Protein AF-A0A814HDS9-F1 (afdb_monomer_lite)

Structure (mmCIF, N/CA/C/O backbone):
data_AF-A0A814HDS9-F1
#
_entry.id   AF-A0A814HDS9-F1
#
loop_
_atom_site.group_PDB
_atom_site.id
_atom_site.type_symbol
_atom_site.label_atom_id
_atom_site.label_alt_id
_atom_site.label_comp_id
_atom_site.label_asym_id
_atom_site.label_entity_id
_atom_site.label_seq_id
_atom_site.pdbx_PDB_ins_code
_atom_site.Cartn_x
_atom_site.Cartn_y
_atom_site.Cartn_z
_atom_site.occupancy
_atom_site.B_iso_or_equiv
_atom_site.auth_seq_id
_atom_site.auth_comp_id
_atom_site.auth_asym_id
_atom_site.auth_atom_id
_atom_site.pdbx_PDB_model_num
ATOM 1 N N . MET A 1 1 ? -9.273 -27.704 -20.360 1.00 44.34 1 MET A N 1
ATOM 2 C CA . MET A 1 1 ? -7.803 -27.557 -20.285 1.00 44.34 1 MET A CA 1
ATOM 3 C C . MET A 1 1 ? -7.440 -26.328 -21.110 1.00 44.34 1 MET A C 1
ATOM 5 O O . MET A 1 1 ? -7.537 -26.384 -22.327 1.00 44.34 1 MET A O 1
ATOM 9 N N . TYR A 1 2 ? -7.191 -25.182 -20.474 1.00 51.19 2 TYR A N 1
ATOM 10 C CA . TYR A 1 2 ? -6.949 -23.928 -21.195 1.00 51.19 2 TYR A CA 1
ATOM 11 C C . TYR A 1 2 ? -5.544 -23.952 -21.805 1.00 51.19 2 TYR A C 1
ATOM 13 O O . TYR A 1 2 ? -4.547 -23.904 -21.086 1.00 51.19 2 TYR A O 1
ATOM 21 N N . TYR A 1 3 ? -5.458 -24.063 -23.131 1.00 59.00 3 TYR A N 1
ATOM 22 C CA . TYR A 1 3 ? -4.209 -23.853 -23.853 1.00 59.00 3 TYR A CA 1
ATOM 23 C C . TYR A 1 3 ? -3.843 -22.369 -23.754 1.00 59.00 3 TYR A C 1
ATOM 25 O O . TYR A 1 3 ? -4.513 -21.526 -24.340 1.00 59.00 3 TYR A O 1
ATOM 33 N N . CYS A 1 4 ? -2.784 -22.044 -23.009 1.00 61.44 4 CYS A N 1
ATOM 34 C CA . CYS A 1 4 ? -2.200 -20.704 -23.039 1.00 61.44 4 CYS A CA 1
ATOM 35 C C . CYS A 1 4 ? -1.639 -20.462 -24.444 1.00 61.44 4 CYS A C 1
ATOM 37 O O . CYS A 1 4 ? -0.735 -21.181 -24.891 1.00 61.44 4 CYS A O 1
ATOM 39 N N . HIS A 1 5 ? -2.193 -19.481 -25.157 1.00 74.50 5 HIS A N 1
ATOM 40 C CA . HIS A 1 5 ? -1.847 -19.245 -26.553 1.00 74.50 5 HIS A CA 1
ATOM 41 C C . HIS A 1 5 ? -0.344 -18.899 -26.644 1.00 74.50 5 HIS A C 1
ATOM 43 O O . HIS A 1 5 ? 0.157 -18.124 -25.826 1.00 74.50 5 HIS A O 1
ATOM 49 N N . PRO A 1 6 ? 0.427 -19.393 -27.632 1.00 72.31 6 PRO A N 1
ATOM 50 C CA . PRO A 1 6 ? 1.874 -19.135 -27.705 1.00 72.31 6 PRO A CA 1
ATOM 51 C C . PRO A 1 6 ? 2.254 -17.642 -27.684 1.00 72.31 6 PRO A C 1
ATOM 53 O O . PRO A 1 6 ? 3.314 -17.261 -27.179 1.00 72.31 6 PRO A O 1
ATOM 56 N N . LEU A 1 7 ? 1.365 -16.786 -28.198 1.00 72.88 7 LEU A N 1
ATOM 57 C CA . LEU A 1 7 ? 1.486 -15.329 -28.147 1.00 72.88 7 LEU A CA 1
ATOM 58 C C . LEU A 1 7 ? 1.320 -14.777 -26.723 1.00 72.88 7 LEU A C 1
ATOM 60 O O . LEU A 1 7 ? 2.053 -13.867 -26.342 1.00 72.88 7 LEU A O 1
ATOM 64 N N . GLU A 1 8 ? 0.424 -15.339 -25.915 1.00 82.44 8 GLU A N 1
ATOM 65 C CA . GLU A 1 8 ? 0.258 -14.980 -24.502 1.00 82.44 8 GLU A CA 1
ATOM 66 C C . GLU A 1 8 ? 1.485 -15.382 -23.685 1.00 82.44 8 GLU A C 1
ATOM 68 O O . GLU A 1 8 ? 1.982 -14.578 -22.897 1.00 82.44 8 GLU A O 1
ATOM 73 N N . ARG A 1 9 ? 2.060 -16.564 -23.948 1.00 86.75 9 ARG A N 1
ATOM 74 C CA . ARG A 1 9 ? 3.300 -17.013 -23.293 1.00 86.75 9 ARG A CA 1
ATOM 75 C C . ARG A 1 9 ? 4.469 -16.067 -23.565 1.00 86.75 9 ARG A C 1
ATOM 77 O O . ARG A 1 9 ? 5.210 -15.718 -22.644 1.00 86.75 9 ARG A O 1
ATOM 84 N N . LYS A 1 10 ? 4.640 -15.637 -24.822 1.00 91.12 10 LYS A N 1
ATOM 85 C CA . LYS A 1 10 ? 5.673 -14.656 -25.201 1.00 91.12 10 LYS A CA 1
ATOM 86 C C . LYS A 1 10 ? 5.415 -13.298 -24.542 1.00 91.12 10 LYS A C 1
ATOM 88 O O . LYS A 1 10 ? 6.341 -12.738 -23.961 1.00 91.12 10 LYS A O 1
ATOM 93 N N . LYS A 1 11 ? 4.170 -12.804 -24.560 1.00 92.00 11 LYS A N 1
ATOM 94 C CA . LYS A 1 11 ? 3.776 -11.549 -23.890 1.00 92.00 11 LYS A CA 1
ATOM 95 C C . LYS A 1 11 ? 4.070 -11.593 -22.386 1.00 92.00 11 LYS A C 1
ATOM 97 O O . LYS A 1 11 ? 4.716 -10.682 -21.873 1.00 92.00 11 LYS A O 1
ATOM 102 N N . TRP A 1 12 ? 3.662 -12.659 -21.696 1.00 91.19 12 TRP A N 1
ATOM 103 C CA . TRP A 1 12 ? 3.919 -12.855 -20.268 1.00 91.19 12 TRP A CA 1
ATOM 104 C C . TRP A 1 12 ? 5.416 -12.899 -19.960 1.00 91.19 12 TRP A C 1
ATOM 106 O O . TRP A 1 12 ? 5.882 -12.162 -19.094 1.00 91.19 12 TRP A O 1
ATOM 116 N N . LYS A 1 13 ? 6.187 -13.699 -20.711 1.00 92.38 13 LYS A N 1
ATOM 117 C CA . LYS A 1 13 ? 7.635 -13.834 -20.501 1.00 92.38 13 LYS A CA 1
ATOM 118 C C . LYS A 1 13 ? 8.353 -12.492 -20.660 1.00 92.38 13 LYS A C 1
ATOM 120 O O . LYS A 1 13 ? 9.192 -12.151 -19.830 1.00 92.38 13 LYS A O 1
ATOM 125 N N . THR A 1 14 ? 8.004 -11.720 -21.691 1.00 94.44 14 THR A N 1
ATOM 126 C CA . THR A 1 14 ? 8.588 -10.393 -21.928 1.00 94.44 14 THR A CA 1
ATOM 127 C C . THR A 1 14 ? 8.243 -9.416 -20.807 1.00 94.44 14 THR A C 1
ATOM 129 O O . THR A 1 14 ? 9.150 -8.783 -20.273 1.00 94.44 14 THR A O 1
ATOM 132 N N . ARG A 1 15 ? 6.967 -9.326 -20.405 1.00 92.88 15 ARG A N 1
ATOM 133 C CA . ARG A 1 15 ? 6.529 -8.432 -19.318 1.00 92.88 15 ARG A CA 1
ATOM 134 C C . ARG A 1 15 ? 7.177 -8.800 -17.986 1.00 92.88 15 ARG A C 1
ATOM 136 O O . ARG A 1 15 ? 7.724 -7.934 -17.315 1.00 92.88 15 ARG A O 1
ATOM 143 N N . ARG A 1 16 ? 7.192 -10.089 -17.631 1.00 91.38 16 ARG A N 1
ATOM 144 C CA . ARG A 1 16 ? 7.790 -10.564 -16.377 1.00 91.38 16 ARG A CA 1
ATOM 145 C C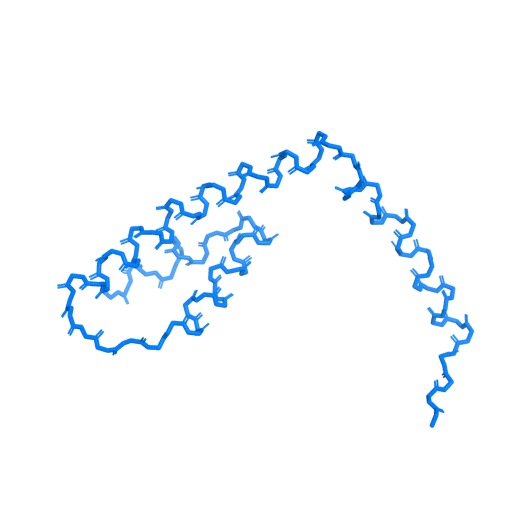 . ARG A 1 16 ? 9.281 -10.251 -16.315 1.00 91.38 16 ARG A C 1
ATOM 147 O O . ARG A 1 16 ? 9.737 -9.761 -15.295 1.00 91.38 16 ARG A O 1
ATOM 154 N N . ARG A 1 17 ? 10.017 -10.430 -17.419 1.00 91.62 17 ARG A N 1
ATOM 155 C CA . ARG A 1 17 ? 11.442 -10.067 -17.487 1.00 91.62 17 ARG A CA 1
ATOM 156 C C . ARG A 1 17 ? 11.697 -8.584 -17.184 1.00 91.62 17 ARG A C 1
ATOM 158 O O . ARG A 1 17 ? 12.725 -8.278 -16.600 1.00 91.62 17 ARG A O 1
ATOM 165 N N . ILE A 1 18 ? 10.788 -7.691 -17.580 1.00 90.12 18 ILE A N 1
ATOM 166 C CA . ILE A 1 18 ? 10.898 -6.245 -17.320 1.00 90.12 18 ILE A CA 1
ATOM 167 C C . ILE A 1 18 ? 10.555 -5.915 -15.861 1.00 90.12 18 ILE A C 1
ATOM 169 O O . ILE A 1 18 ? 11.203 -5.065 -15.268 1.00 90.12 18 ILE A O 1
ATOM 173 N N . ILE A 1 19 ? 9.562 -6.596 -15.282 1.00 86.94 19 ILE A N 1
ATOM 174 C CA . ILE A 1 19 ? 9.052 -6.313 -13.930 1.00 86.94 19 ILE A CA 1
ATOM 175 C C . ILE A 1 19 ? 9.936 -6.931 -12.834 1.00 86.94 19 ILE A C 1
ATOM 177 O O . ILE A 1 19 ? 10.149 -6.324 -11.791 1.00 86.94 19 ILE A O 1
ATOM 181 N N . THR A 1 20 ? 10.462 -8.142 -13.047 1.00 85.69 20 THR A N 1
ATOM 182 C CA . THR A 1 20 ? 11.206 -8.906 -12.029 1.00 85.69 20 THR A CA 1
ATOM 183 C C . THR A 1 20 ? 12.387 -8.160 -11.384 1.00 85.69 20 THR A C 1
ATOM 185 O O . THR A 1 20 ? 12.530 -8.298 -10.170 1.00 85.69 20 THR A O 1
ATOM 188 N N . PRO A 1 21 ? 13.204 -7.359 -12.100 1.00 84.88 21 PRO A N 1
ATOM 189 C CA . PRO A 1 21 ? 14.280 -6.589 -11.475 1.00 84.88 21 PRO A CA 1
ATOM 190 C C . PRO A 1 21 ? 13.802 -5.670 -10.339 1.00 84.88 21 PRO A C 1
ATOM 192 O O . PRO A 1 21 ? 14.491 -5.559 -9.328 1.00 84.88 21 PRO A O 1
ATOM 195 N N . SER A 1 22 ? 12.599 -5.094 -10.444 1.00 78.94 22 SER A N 1
ATOM 196 C CA . SER A 1 22 ? 12.017 -4.234 -9.402 1.00 78.94 22 SER A CA 1
ATOM 197 C C . SER A 1 22 ? 11.717 -4.964 -8.090 1.00 78.94 22 SER A C 1
ATOM 199 O O . SER A 1 22 ? 11.646 -4.325 -7.050 1.00 78.94 22 SER A O 1
ATOM 201 N N . PHE A 1 23 ? 11.587 -6.295 -8.124 1.00 77.38 23 PHE A N 1
ATOM 202 C CA . PHE A 1 23 ? 11.247 -7.129 -6.963 1.00 77.38 23 PHE A CA 1
ATOM 203 C C . PHE A 1 23 ? 12.382 -8.067 -6.518 1.00 77.38 23 PHE A C 1
ATOM 205 O O . PHE A 1 23 ? 12.228 -8.795 -5.544 1.00 77.38 23 PHE A O 1
ATOM 212 N N . HIS A 1 24 ? 13.516 -8.074 -7.226 1.00 75.38 24 HIS A N 1
ATOM 213 C CA . HIS A 1 24 ? 14.725 -8.815 -6.840 1.00 75.38 24 HIS A CA 1
ATOM 214 C C . HIS A 1 24 ? 15.787 -7.894 -6.218 1.00 75.38 24 HIS A C 1
ATOM 216 O O . HIS A 1 24 ? 16.618 -8.332 -5.426 1.00 75.38 24 HIS A O 1
ATOM 222 N N . ASN A 1 25 ? 15.772 -6.608 -6.573 1.00 76.56 25 ASN A N 1
ATOM 223 C CA . ASN A 1 25 ? 16.744 -5.640 -6.086 1.00 76.56 25 ASN A CA 1
ATOM 224 C C . ASN A 1 25 ? 1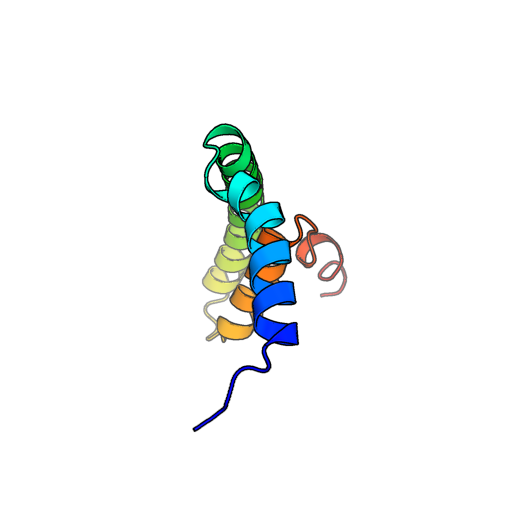6.330 -5.124 -4.701 1.00 76.56 25 ASN A C 1
ATOM 226 O O . ASN A 1 25 ? 15.322 -4.430 -4.570 1.00 76.56 25 ASN A O 1
ATOM 230 N N . SER A 1 26 ? 17.138 -5.413 -3.679 1.00 69.31 26 SER A N 1
ATOM 231 C CA . SER A 1 26 ? 16.878 -5.006 -2.291 1.00 69.31 26 SER A CA 1
ATOM 232 C C . SER A 1 26 ? 16.710 -3.494 -2.119 1.00 69.31 26 SER A C 1
ATOM 234 O O . SER A 1 26 ? 15.879 -3.070 -1.326 1.00 69.31 26 SER A O 1
ATOM 236 N N . SER A 1 27 ? 17.424 -2.675 -2.897 1.00 72.81 27 SER A N 1
ATOM 237 C CA . SER A 1 27 ? 17.294 -1.210 -2.862 1.00 72.81 27 SER A CA 1
ATOM 238 C C . SER A 1 27 ? 15.949 -0.697 -3.386 1.00 72.81 27 SER A C 1
ATOM 240 O O . SER A 1 27 ? 15.446 0.296 -2.882 1.00 72.81 27 SER A O 1
ATOM 242 N N . LEU A 1 28 ? 15.346 -1.361 -4.380 1.00 75.06 28 LEU A N 1
ATOM 243 C CA . LEU A 1 28 ? 14.018 -0.979 -4.884 1.00 75.06 28 LEU A CA 1
ATOM 244 C C . LEU A 1 28 ? 12.914 -1.477 -3.952 1.00 75.06 28 LEU A C 1
ATOM 246 O O . LEU A 1 28 ? 11.948 -0.762 -3.710 1.00 75.06 28 LEU A O 1
ATOM 250 N N . LEU A 1 29 ? 13.093 -2.673 -3.386 1.00 79.81 29 LEU A N 1
ATOM 251 C CA . LEU A 1 29 ? 12.176 -3.213 -2.390 1.00 79.81 29 LEU A CA 1
ATOM 252 C C . LEU A 1 29 ? 12.172 -2.372 -1.104 1.00 79.81 29 LEU A 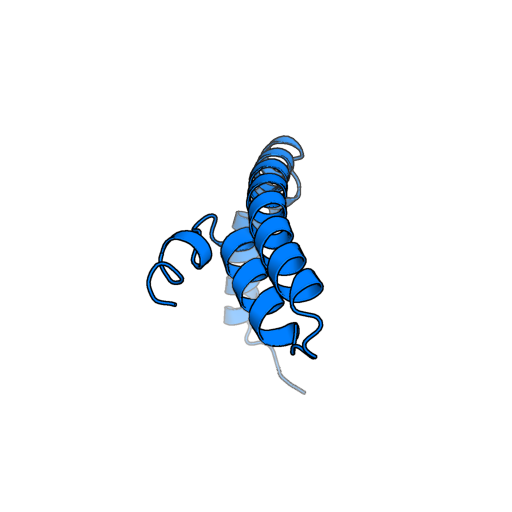C 1
ATOM 254 O O . LEU A 1 29 ? 11.117 -2.201 -0.504 1.00 79.81 29 LEU A O 1
ATOM 258 N N . ALA A 1 30 ? 13.322 -1.812 -0.713 1.00 81.56 30 ALA A N 1
ATOM 259 C CA . ALA A 1 30 ? 13.418 -0.891 0.418 1.00 81.56 30 ALA A CA 1
ATOM 260 C C . ALA A 1 30 ? 12.517 0.341 0.233 1.00 81.56 30 ALA A C 1
ATOM 262 O O . ALA A 1 30 ? 11.763 0.674 1.139 1.00 81.56 30 ALA A O 1
ATOM 263 N N . ASN A 1 31 ? 12.478 0.929 -0.968 1.00 80.81 31 ASN A N 1
ATOM 264 C CA . ASN A 1 31 ? 11.579 2.053 -1.255 1.00 80.81 31 ASN A CA 1
ATOM 265 C C . ASN A 1 31 ? 10.092 1.667 -1.108 1.00 80.81 31 ASN A C 1
ATOM 267 O O . ASN A 1 31 ? 9.271 2.489 -0.713 1.00 80.81 31 ASN A O 1
ATOM 271 N N . CYS A 1 32 ? 9.724 0.413 -1.404 1.00 83.25 32 CYS A N 1
ATOM 272 C CA . CYS A 1 32 ? 8.363 -0.078 -1.164 1.00 83.25 32 CYS A CA 1
ATOM 273 C C . CYS A 1 32 ? 8.042 -0.200 0.334 1.00 83.25 32 CYS A C 1
ATOM 275 O O . CYS A 1 32 ? 6.889 -0.023 0.720 1.00 83.25 32 CYS A O 1
ATOM 277 N N . ILE A 1 33 ? 9.040 -0.498 1.176 1.00 87.38 33 ILE A N 1
ATOM 278 C CA . ILE A 1 33 ? 8.876 -0.562 2.637 1.00 87.38 33 ILE A CA 1
ATOM 279 C C . ILE A 1 33 ? 8.604 0.833 3.208 1.00 87.38 33 ILE A C 1
ATOM 281 O O . ILE A 1 33 ? 7.775 0.959 4.107 1.00 87.38 33 ILE A O 1
ATOM 285 N N . ASP A 1 34 ? 9.235 1.876 2.672 1.00 87.94 34 ASP A N 1
ATOM 286 C CA . ASP A 1 34 ? 8.991 3.253 3.115 1.00 87.94 34 ASP A CA 1
ATOM 287 C C . ASP A 1 34 ? 7.539 3.679 2.849 1.00 87.94 34 ASP A C 1
ATOM 289 O O . ASP A 1 34 ? 6.855 4.133 3.768 1.00 87.94 34 ASP A O 1
ATOM 293 N N . ILE A 1 35 ? 7.032 3.420 1.634 1.00 87.88 35 ILE A N 1
ATOM 294 C CA . ILE A 1 35 ? 5.622 3.659 1.275 1.00 87.88 35 ILE A CA 1
ATOM 295 C C . ILE A 1 35 ? 4.697 2.836 2.177 1.00 87.88 35 ILE A C 1
ATOM 297 O O . ILE A 1 35 ? 3.720 3.358 2.712 1.00 87.88 35 ILE A O 1
ATOM 301 N N . PHE A 1 36 ? 5.014 1.558 2.397 1.00 89.62 36 PHE A N 1
ATOM 302 C CA . PHE A 1 36 ? 4.224 0.692 3.270 1.00 89.62 36 PHE A CA 1
ATOM 303 C C . PHE A 1 36 ? 4.133 1.245 4.697 1.00 89.62 36 PHE A C 1
ATOM 305 O O . PHE A 1 36 ? 3.044 1.295 5.264 1.00 89.62 36 PHE A O 1
ATOM 312 N N . ASN A 1 37 ? 5.252 1.688 5.271 1.00 91.94 37 ASN A N 1
ATOM 313 C CA . ASN A 1 37 ? 5.294 2.244 6.622 1.00 91.94 37 ASN A CA 1
ATOM 314 C C . ASN A 1 37 ? 4.507 3.555 6.728 1.00 91.94 37 ASN A C 1
ATOM 316 O O . ASN A 1 37 ? 3.792 3.766 7.710 1.00 91.94 37 ASN A O 1
ATOM 320 N N . GLU A 1 38 ? 4.611 4.430 5.728 1.00 90.69 38 GLU A N 1
ATOM 321 C CA . GLU A 1 38 ? 3.832 5.667 5.672 1.00 90.69 38 GLU A CA 1
ATOM 322 C C . GLU A 1 38 ? 2.327 5.372 5.637 1.00 90.69 38 GLU A C 1
ATOM 324 O O . GLU A 1 38 ? 1.578 5.853 6.494 1.00 90.69 38 GLU A O 1
ATOM 329 N N . GLN A 1 39 ? 1.893 4.512 4.712 1.00 89.88 39 GLN A N 1
ATOM 330 C CA . GLN A 1 39 ? 0.486 4.138 4.586 1.00 89.88 39 GLN A CA 1
ATOM 331 C C . GLN A 1 39 ? -0.019 3.384 5.815 1.00 89.88 39 GLN A C 1
ATOM 333 O O . GLN A 1 39 ? -1.161 3.580 6.230 1.00 89.88 39 GLN A O 1
ATOM 338 N N . LEU A 1 40 ? 0.810 2.553 6.449 1.00 91.62 40 LEU A N 1
ATOM 339 C CA . LEU A 1 40 ? 0.453 1.866 7.689 1.00 91.62 40 LEU A CA 1
ATOM 340 C C . LEU A 1 40 ? 0.200 2.862 8.825 1.00 91.62 40 LEU A C 1
ATOM 342 O O . LEU A 1 40 ? -0.781 2.717 9.548 1.00 91.62 40 LEU A O 1
ATOM 346 N N . ASN A 1 41 ? 1.029 3.900 8.961 1.00 91.75 41 ASN A N 1
ATOM 347 C CA . ASN A 1 41 ? 0.822 4.944 9.968 1.00 91.75 41 ASN A CA 1
ATOM 348 C C . ASN A 1 41 ? -0.490 5.714 9.751 1.00 91.75 41 ASN A C 1
ATOM 350 O O . ASN A 1 41 ? -1.149 6.081 10.725 1.00 91.75 41 ASN A O 1
ATOM 354 N N . ILE A 1 42 ? -0.880 5.955 8.496 1.00 87.88 42 ILE A N 1
ATOM 355 C CA . ILE A 1 42 ? -2.169 6.575 8.153 1.00 87.88 42 ILE A CA 1
ATOM 356 C C . ILE A 1 42 ? -3.318 5.612 8.482 1.00 87.88 42 ILE A C 1
ATOM 358 O O . ILE A 1 42 ? -4.217 5.963 9.247 1.00 87.88 42 ILE A O 1
ATOM 362 N N . GLY A 1 43 ? -3.253 4.372 7.991 1.00 87.62 43 GLY A N 1
ATOM 363 C CA . GLY A 1 43 ? -4.273 3.345 8.221 1.00 87.62 43 GLY A CA 1
ATOM 364 C C . GLY A 1 43 ? -4.500 3.050 9.705 1.00 87.62 43 GLY A C 1
ATOM 365 O O . GLY A 1 43 ? -5.642 2.986 10.154 1.00 87.62 43 GLY A O 1
ATOM 366 N N . LEU A 1 44 ? -3.431 2.964 10.504 1.00 90.75 44 LEU A N 1
ATOM 367 C CA . LEU A 1 44 ? -3.524 2.740 11.950 1.00 90.75 44 LEU A CA 1
ATOM 368 C C . LEU A 1 44 ? -4.275 3.859 12.675 1.00 90.75 44 LEU A C 1
ATOM 370 O O . LEU A 1 44 ? -5.045 3.554 13.583 1.00 90.75 44 LEU A O 1
ATOM 374 N N . LYS A 1 45 ? -4.114 5.127 12.275 1.00 89.31 45 LYS A N 1
ATOM 375 C CA . LYS A 1 45 ? -4.893 6.234 12.859 1.00 89.31 45 LYS A CA 1
ATOM 376 C C . LYS A 1 45 ? -6.390 6.058 12.595 1.00 89.31 45 LYS A C 1
ATOM 378 O O . LYS A 1 45 ? -7.196 6.263 13.498 1.00 89.31 45 LYS A O 1
ATOM 383 N N . HIS A 1 46 ? -6.765 5.624 11.392 1.00 84.25 46 HIS A N 1
ATOM 384 C CA . HIS A 1 46 ? -8.165 5.347 11.060 1.00 84.25 46 HIS A CA 1
ATOM 385 C C . HIS A 1 46 ? -8.707 4.135 11.824 1.00 84.25 46 HIS A C 1
ATOM 387 O O . HIS A 1 46 ? -9.776 4.219 12.429 1.00 84.25 46 HIS A O 1
ATOM 393 N N . PHE A 1 47 ? -7.951 3.036 11.876 1.00 86.75 47 PHE A N 1
ATOM 394 C CA . PHE A 1 47 ? -8.353 1.839 12.615 1.00 86.75 47 PHE A CA 1
ATOM 395 C C . PHE A 1 47 ? -8.466 2.087 14.121 1.00 86.75 47 PHE A C 1
ATOM 397 O O . PHE A 1 47 ? -9.369 1.547 14.753 1.00 86.75 47 PHE A O 1
ATOM 404 N N . GLN A 1 48 ? -7.608 2.932 14.699 1.00 89.75 48 GLN A N 1
ATOM 405 C CA . GLN A 1 48 ? -7.722 3.350 16.098 1.00 89.75 48 GLN A CA 1
ATOM 406 C C . GLN A 1 48 ? -9.006 4.146 16.353 1.00 89.75 48 GLN A C 1
ATOM 408 O O . GLN A 1 48 ? -9.689 3.889 17.341 1.00 89.75 48 GLN A O 1
ATOM 413 N N . THR A 1 49 ? -9.370 5.069 15.460 1.00 87.44 49 THR A N 1
ATOM 414 C CA . THR A 1 49 ? -10.635 5.813 15.565 1.00 87.44 49 THR A CA 1
ATOM 415 C C . THR A 1 49 ? -11.841 4.878 15.519 1.00 87.44 49 THR A C 1
ATOM 417 O O . THR A 1 49 ? -12.711 4.977 16.382 1.00 87.44 49 THR A O 1
ATOM 420 N N . LEU A 1 50 ? -11.859 3.926 14.583 1.00 87.31 50 LEU A N 1
ATOM 421 C CA . LEU A 1 50 ? -12.918 2.914 14.484 1.00 87.31 50 LEU A CA 1
ATOM 422 C C . LEU A 1 50 ? -12.976 2.019 15.732 1.00 87.31 50 LEU A C 1
ATOM 424 O O . LEU A 1 50 ? -14.050 1.776 16.277 1.00 87.31 50 LEU A O 1
ATOM 428 N N . ALA A 1 51 ? -11.824 1.578 16.244 1.00 88.56 51 ALA A N 1
ATOM 429 C CA . ALA A 1 51 ? -11.755 0.765 17.457 1.00 88.56 51 ALA A CA 1
ATOM 430 C C . ALA A 1 51 ? -12.298 1.510 18.691 1.00 88.56 51 ALA A C 1
ATOM 432 O O . ALA A 1 51 ? -12.993 0.917 19.517 1.00 88.56 51 ALA A O 1
ATOM 433 N N . ASN A 1 52 ? -12.033 2.816 18.796 1.00 91.44 52 ASN A N 1
ATOM 434 C CA . ASN A 1 52 ? -12.530 3.656 19.889 1.00 91.44 52 ASN A CA 1
ATOM 435 C C . ASN A 1 52 ? -14.048 3.880 19.833 1.00 91.44 52 ASN A C 1
ATOM 437 O O . ASN A 1 52 ? -14.657 4.128 20.871 1.00 91.44 52 ASN A O 1
ATOM 441 N N . GLN A 1 53 ? -14.663 3.780 18.652 1.00 88.31 53 GLN A N 1
ATOM 442 C CA . GLN A 1 53 ? -16.116 3.894 18.497 1.00 88.31 53 GLN A CA 1
ATOM 443 C C . GLN A 1 53 ? -16.862 2.663 19.036 1.00 88.31 53 GLN A C 1
ATOM 445 O O . GLN A 1 53 ? -18.066 2.745 19.256 1.00 88.31 53 GLN A O 1
ATOM 450 N N . GLN A 1 54 ? -16.165 1.543 19.284 1.00 83.25 54 GLN A N 1
ATOM 451 C CA . GLN A 1 54 ? -16.748 0.280 19.762 1.00 83.25 54 GLN A CA 1
ATOM 452 C C . GLN A 1 54 ? -17.916 -0.230 18.893 1.00 83.25 54 GLN A C 1
ATOM 454 O O . GLN A 1 54 ? -18.823 -0.901 19.386 1.00 83.25 54 GLN A O 1
ATOM 459 N N . VAL A 1 55 ? -17.886 0.073 17.591 1.00 87.19 55 VAL A N 1
ATOM 460 C CA . VAL A 1 55 ? -18.876 -0.376 16.605 1.00 87.19 55 VAL A CA 1
ATOM 461 C C . VAL A 1 55 ? -18.306 -1.541 15.803 1.00 87.19 55 VAL A C 1
ATOM 463 O O . VAL A 1 55 ? -17.162 -1.5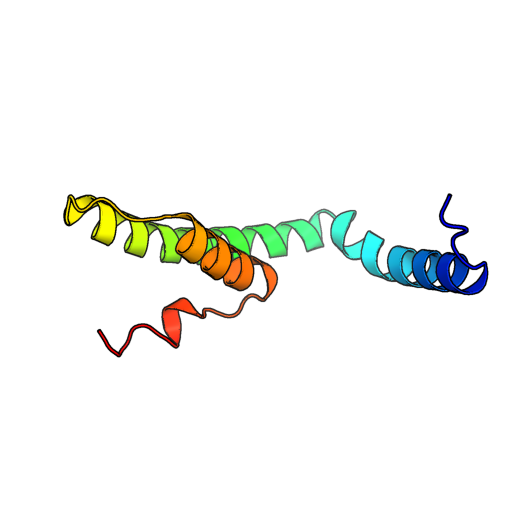02 15.345 1.00 87.19 55 VAL A O 1
ATOM 466 N N . GLU A 1 56 ? -19.113 -2.582 15.607 1.00 88.56 56 GLU A N 1
ATOM 467 C CA . GLU A 1 56 ? -18.772 -3.672 14.695 1.00 88.56 56 GLU A CA 1
ATOM 468 C C . GLU A 1 56 ? -18.626 -3.123 13.271 1.00 88.56 56 GLU A C 1
ATOM 470 O O . GLU A 1 56 ? -19.548 -2.523 12.723 1.00 88.56 56 GLU A O 1
ATOM 475 N N . THR A 1 57 ? -17.443 -3.297 12.686 1.00 86.06 57 THR A N 1
ATOM 476 C CA . THR A 1 57 ? -17.087 -2.711 11.390 1.00 86.06 57 THR A CA 1
ATOM 477 C C . THR A 1 57 ? -16.534 -3.792 10.473 1.00 86.06 57 THR A C 1
ATOM 479 O O . THR A 1 57 ? -15.641 -4.544 10.865 1.00 86.06 57 THR A O 1
ATOM 482 N N . ASP A 1 58 ? -17.024 -3.843 9.233 1.00 88.81 58 ASP A N 1
ATOM 483 C CA . ASP A 1 58 ? -16.433 -4.689 8.198 1.00 88.81 58 ASP A CA 1
ATOM 484 C C . ASP A 1 58 ? -15.083 -4.110 7.748 1.00 88.81 58 ASP A C 1
ATOM 486 O O . ASP A 1 58 ? -15.001 -3.039 7.142 1.00 88.81 58 ASP A O 1
ATOM 490 N N . LEU A 1 59 ? -14.006 -4.835 8.048 1.00 88.56 59 LEU A N 1
ATOM 491 C CA . LEU A 1 59 ? -12.644 -4.433 7.708 1.00 88.56 59 LEU A CA 1
ATOM 492 C C . LEU A 1 59 ? -12.276 -4.721 6.251 1.00 88.56 59 LEU A C 1
ATOM 494 O O . LEU A 1 59 ? -11.311 -4.138 5.755 1.00 88.56 59 LEU A O 1
ATOM 498 N N . TYR A 1 60 ? -12.995 -5.599 5.551 1.00 90.75 60 TYR A N 1
ATOM 499 C CA . TYR A 1 60 ? -12.643 -5.986 4.185 1.00 90.75 60 TYR A CA 1
ATOM 500 C C . TYR A 1 60 ? -12.560 -4.800 3.201 1.00 90.75 60 TYR A C 1
ATOM 502 O O . TYR A 1 60 ? -11.524 -4.667 2.534 1.00 90.75 60 TYR A O 1
ATOM 510 N N . PRO A 1 61 ? -13.568 -3.907 3.096 1.00 89.31 61 PRO A N 1
ATOM 511 C CA . PRO A 1 61 ? -13.486 -2.753 2.201 1.00 89.31 61 PRO A 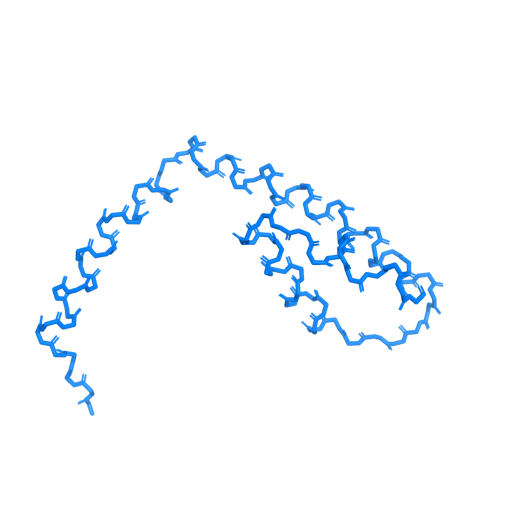CA 1
ATOM 512 C C . PRO A 1 61 ? -12.381 -1.774 2.616 1.00 89.31 61 PRO A C 1
ATOM 514 O O . PRO A 1 61 ? -11.684 -1.242 1.753 1.00 89.31 61 PRO A O 1
ATOM 517 N N . LEU A 1 62 ? -12.161 -1.595 3.922 1.00 86.81 62 LEU A N 1
ATOM 518 C CA . LEU A 1 62 ? -11.133 -0.700 4.458 1.00 86.81 62 LEU A CA 1
ATOM 519 C C . LEU A 1 62 ? -9.718 -1.195 4.142 1.00 86.81 62 LEU A C 1
ATOM 521 O O . LEU A 1 62 ? -8.890 -0.433 3.649 1.00 86.81 62 LEU A O 1
ATOM 525 N N . ILE A 1 63 ? -9.446 -2.480 4.377 1.00 90.06 63 ILE A N 1
ATOM 526 C CA . ILE A 1 63 ? -8.154 -3.100 4.060 1.00 90.06 63 ILE A CA 1
ATOM 527 C C . ILE A 1 63 ? -7.937 -3.128 2.546 1.00 90.06 63 ILE A C 1
ATOM 529 O O . ILE A 1 63 ? -6.814 -2.916 2.093 1.00 90.06 63 ILE A O 1
ATOM 533 N N . SER A 1 64 ? -8.987 -3.352 1.751 1.00 91.12 64 SER A N 1
ATOM 534 C CA . SER A 1 64 ? -8.891 -3.330 0.286 1.00 91.12 64 SER A CA 1
ATOM 535 C C . SER A 1 64 ? -8.510 -1.942 -0.237 1.00 91.12 64 SER A C 1
ATOM 537 O O . SER A 1 64 ? -7.599 -1.837 -1.059 1.00 91.12 64 SER A O 1
ATOM 539 N N . ALA A 1 65 ? -9.149 -0.883 0.273 1.00 88.00 65 ALA A N 1
ATOM 540 C CA . ALA A 1 65 ? -8.809 0.502 -0.058 1.00 88.00 65 ALA A CA 1
ATOM 541 C C . ALA A 1 65 ? -7.391 0.864 0.412 1.00 88.00 65 ALA A C 1
ATOM 543 O O . ALA A 1 65 ? -6.591 1.376 -0.363 1.00 88.00 65 ALA A O 1
ATOM 544 N N . TRP A 1 66 ? -7.026 0.493 1.639 1.00 90.69 66 TRP A N 1
ATOM 545 C CA . TRP A 1 66 ? -5.675 0.707 2.163 1.00 90.69 66 TRP A CA 1
ATOM 546 C C . TRP A 1 66 ? -4.591 -0.026 1.371 1.00 90.69 66 TRP A C 1
ATOM 548 O O . TRP A 1 66 ? -3.521 0.517 1.111 1.00 90.69 66 TRP A O 1
ATOM 558 N N . THR A 1 67 ? -4.868 -1.253 0.935 1.00 91.44 67 THR A N 1
ATOM 559 C CA . THR A 1 67 ? -3.938 -2.021 0.100 1.00 91.44 67 THR A CA 1
ATOM 560 C C . THR A 1 67 ? -3.729 -1.348 -1.257 1.00 91.44 67 THR A C 1
ATOM 562 O O . THR A 1 67 ? -2.620 -1.385 -1.791 1.00 91.44 67 THR A O 1
ATOM 565 N N . LEU A 1 68 ? -4.767 -0.716 -1.817 1.00 90.38 68 LEU A N 1
ATOM 566 C CA . LEU A 1 68 ? -4.635 0.082 -3.034 1.00 90.38 68 LEU A CA 1
ATOM 567 C C . LEU A 1 68 ? -3.707 1.283 -2.804 1.00 90.38 68 LEU A C 1
ATOM 569 O O . LEU A 1 68 ? -2.803 1.492 -3.612 1.00 90.38 68 LEU A O 1
ATOM 573 N N . ASP A 1 69 ? -3.858 1.985 -1.680 1.00 87.00 69 ASP A N 1
ATOM 574 C CA . ASP A 1 69 ? -3.000 3.122 -1.317 1.00 87.00 69 ASP A CA 1
ATOM 575 C C . ASP A 1 69 ? -1.528 2.711 -1.161 1.00 87.00 69 ASP A C 1
ATOM 577 O O . ASP A 1 69 ? -0.624 3.384 -1.657 1.00 87.00 69 ASP A O 1
ATOM 581 N N . VAL A 1 70 ? -1.268 1.544 -0.562 1.00 89.88 70 VAL A N 1
ATOM 582 C CA . VAL A 1 70 ? 0.080 0.956 -0.454 1.00 89.88 70 VAL A CA 1
ATOM 583 C C . VAL A 1 70 ? 0.693 0.655 -1.828 1.00 89.88 70 VAL A C 1
ATOM 585 O O . VAL A 1 70 ? 1.884 0.887 -2.032 1.00 89.88 70 VAL A O 1
ATOM 588 N N . ILE A 1 71 ? -0.086 0.111 -2.768 1.00 88.19 71 ILE A N 1
ATOM 589 C CA . ILE A 1 71 ? 0.419 -0.296 -4.093 1.00 88.19 71 ILE A CA 1
ATOM 590 C C . ILE A 1 71 ? 0.609 0.912 -5.016 1.00 88.19 71 ILE A C 1
ATOM 592 O O . ILE A 1 71 ? 1.586 0.960 -5.766 1.00 88.19 71 ILE A O 1
ATOM 596 N N . CYS A 1 72 ? -0.330 1.857 -4.997 1.00 85.94 72 CYS A N 1
ATOM 597 C CA . CYS A 1 72 ? -0.315 3.033 -5.863 1.00 85.94 72 CYS A CA 1
ATOM 598 C C . CYS A 1 72 ? 0.568 4.159 -5.313 1.00 85.94 72 CYS A C 1
ATOM 600 O O . CYS A 1 72 ? 1.014 4.997 -6.093 1.00 85.94 72 CYS A O 1
ATOM 602 N N . GLY A 1 73 ? 0.832 4.176 -4.003 1.00 74.19 73 GLY A N 1
ATOM 603 C CA . GLY A 1 73 ? 1.532 5.276 -3.339 1.00 74.19 73 GLY A CA 1
ATOM 604 C C . GLY A 1 73 ? 0.723 6.579 -3.298 1.00 74.19 73 GLY A C 1
ATOM 605 O O . GLY A 1 73 ? 1.264 7.619 -2.936 1.00 74.19 73 GLY A O 1
ATOM 606 N N . GLU A 1 74 ? -0.558 6.537 -3.670 1.00 64.31 74 GLU A N 1
ATOM 607 C CA . GLU A 1 74 ? -1.503 7.647 -3.565 1.00 64.31 74 GLU A CA 1
ATOM 608 C C . GLU A 1 74 ? -2.458 7.369 -2.409 1.00 64.31 74 GLU A C 1
ATOM 610 O O . GLU A 1 74 ? -2.858 6.236 -2.182 1.00 64.31 74 GLU A O 1
ATOM 615 N N . THR A 1 75 ? -2.806 8.406 -1.659 1.00 60.53 75 THR A N 1
ATOM 616 C CA . THR A 1 75 ? -3.599 8.288 -0.434 1.00 60.53 75 THR A CA 1
ATOM 617 C C . THR A 1 75 ? -5.066 8.557 -0.746 1.00 60.53 75 THR A C 1
ATOM 619 O O . THR A 1 75 ? -5.530 9.698 -0.659 1.00 60.53 75 THR A O 1
ATOM 622 N N . PHE A 1 76 ? -5.829 7.516 -1.085 1.00 61.22 76 PHE A N 1
ATOM 623 C CA . PHE A 1 76 ? -7.289 7.599 -1.145 1.00 61.22 76 PHE A CA 1
ATOM 624 C C . PHE A 1 76 ? -7.855 8.109 0.187 1.00 61.22 76 PHE A C 1
ATOM 626 O O . PHE A 1 76 ? -8.742 8.966 0.189 1.00 61.22 76 PHE A O 1
ATOM 633 N N . PHE A 1 77 ? -7.276 7.685 1.318 1.00 57.50 77 PHE A N 1
ATOM 634 C CA . PHE A 1 77 ? -7.649 8.199 2.642 1.00 57.50 77 PHE A CA 1
ATOM 635 C C . PHE A 1 77 ? -7.394 9.705 2.839 1.00 57.50 77 PHE A C 1
ATOM 637 O O . PHE A 1 77 ? -8.124 10.331 3.605 1.00 57.50 77 PHE A O 1
ATOM 644 N N . ASN A 1 78 ? -6.431 10.321 2.135 1.00 54.78 78 ASN A N 1
ATOM 645 C CA . ASN A 1 78 ? -6.223 11.778 2.201 1.00 54.78 78 ASN A CA 1
ATOM 646 C C . ASN A 1 78 ? -7.197 12.551 1.306 1.00 54.78 78 ASN A C 1
ATOM 648 O O . ASN A 1 78 ? -7.519 13.700 1.605 1.00 54.78 78 ASN A O 1
ATOM 652 N N . HIS A 1 79 ? -7.657 11.950 0.206 1.00 58.41 79 HIS A N 1
ATOM 653 C CA . HIS A 1 79 ? -8.537 12.623 -0.748 1.00 58.41 79 HIS A CA 1
ATOM 654 C C . HIS A 1 79 ? -10.036 12.429 -0.467 1.00 58.41 79 HIS A C 1
ATOM 656 O O . HIS A 1 79 ? -10.812 13.299 -0.852 1.00 58.41 79 HIS A O 1
ATOM 662 N N . ASN A 1 80 ? -10.454 11.361 0.227 1.00 54.56 80 ASN A N 1
ATOM 663 C CA . ASN A 1 80 ? -11.873 10.980 0.330 1.00 54.56 80 ASN A CA 1
A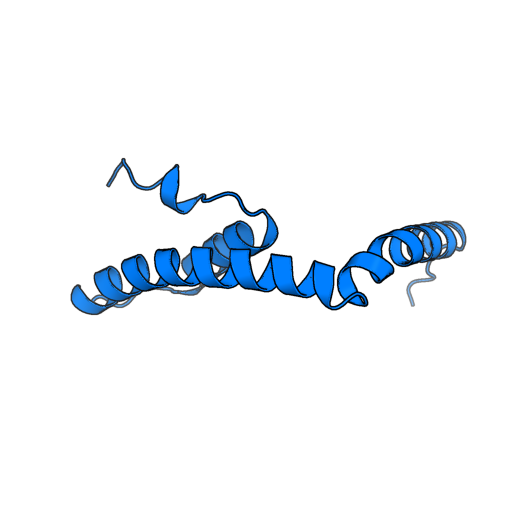TOM 664 C C . ASN A 1 80 ? -12.458 10.817 1.750 1.00 54.56 80 ASN A C 1
ATOM 666 O O . ASN A 1 80 ? -13.497 10.184 1.891 1.00 54.56 80 ASN A O 1
ATOM 670 N N . MET A 1 81 ? -11.891 11.435 2.794 1.00 49.75 81 MET A N 1
ATOM 671 C CA . MET A 1 81 ? -12.592 11.596 4.092 1.00 49.75 81 MET A CA 1
ATOM 672 C C . MET A 1 81 ? -12.485 13.011 4.693 1.00 49.75 81 MET A C 1
ATOM 674 O O . MET A 1 81 ? -12.474 13.189 5.904 1.00 49.75 81 MET A O 1
ATOM 678 N N . LEU A 1 82 ? -12.457 14.051 3.851 1.00 43.06 82 LEU A N 1
ATOM 679 C CA . LEU A 1 82 ? -12.829 15.414 4.283 1.00 43.06 82 LEU A CA 1
ATOM 680 C C . LEU A 1 82 ? -14.350 15.661 4.218 1.00 43.06 82 LEU A C 1
ATOM 682 O O . LEU A 1 82 ? -14.801 16.785 4.426 1.00 43.06 82 LEU A O 1
ATOM 686 N N . TYR A 1 83 ? -15.135 14.617 3.942 1.00 39.84 83 TYR A N 1
ATOM 687 C CA . TYR A 1 83 ? -16.594 14.654 3.908 1.00 39.84 83 TYR A CA 1
ATOM 688 C C . TYR A 1 83 ? -17.190 13.466 4.664 1.00 39.84 83 TYR A C 1
ATOM 690 O O . TYR A 1 83 ? -17.923 12.681 4.077 1.00 39.84 83 TYR A O 1
ATOM 698 N N . GLU A 1 84 ? -16.841 13.333 5.942 1.00 41.06 84 GLU A N 1
ATOM 699 C CA . GLU A 1 84 ? -17.726 12.829 7.004 1.00 41.06 84 GLU A CA 1
ATOM 700 C C . GLU A 1 84 ? -17.179 13.241 8.376 1.00 41.06 84 GLU A C 1
ATOM 702 O O . GLU A 1 84 ? -15.983 12.988 8.646 1.00 41.06 84 GLU A O 1
#

Radius of gyration: 18.5 Å; chains: 1; bounding box: 36×43×48 Å

Organism: NCBI:txid392033

Foldseek 3Di:
DDDCPVVNVVVVVVVCVVCVVCVPDPVNVVVLVVLVVVLVVVLVVVVVVVVVVVDDDDCVVVVVQSVVCSVVVNPPVVVPPVPD

Secondary structure (DSSP, 8-state):
-----HHHHHHHHHHHHHHTHHHH-HHHHHHHHHHHHHHHHHHHHHHHHHHHTT----HHHHHHHHHHHHHH---HHHHS-S--

Sequence (84 aa):
MYYCHPLERKKWKTRRRIITPSFHNSSLLANCIDIFNEQLNIGLKHFQTLANQQVETDLYPLISAWTLDVICGETFFNHNMLYE

pLDDT: mean 80.35, std 14.06, range [39.84, 94.44]

InterPro domains:
  IPR001128 Cytochrome P450 [PF00067] (8-81)
  IPR036396 Cytochrome P450 superfamily [G3DSA:1.10.630.10] (4-84)
  IPR036396 Cytochrome P450 superfamily [SSF48264] (8-76)